Protein AF-A0A7V3JPU7-F1 (afdb_monomer)

Solvent-accessible surface area (backbone atoms only — not comparable to full-atom values): 6541 Å² total; per-residue (Å²): 132,86,76,76,67,75,75,83,74,53,54,60,69,57,28,50,54,51,32,53,51,38,51,49,56,59,71,68,64,81,60,54,72,70,56,44,50,53,40,49,55,50,35,52,53,29,52,52,51,39,50,55,50,50,54,53,51,48,54,52,47,26,68,74,70,40,27,43,98,90,67,48,73,64,79,73,85,78,77,66,82,83,53,51,73,66,55,57,49,49,56,55,48,55,68,72,68,65,83,82,86,77,81,91,84,132

Radius of gyration: 30.95 Å; 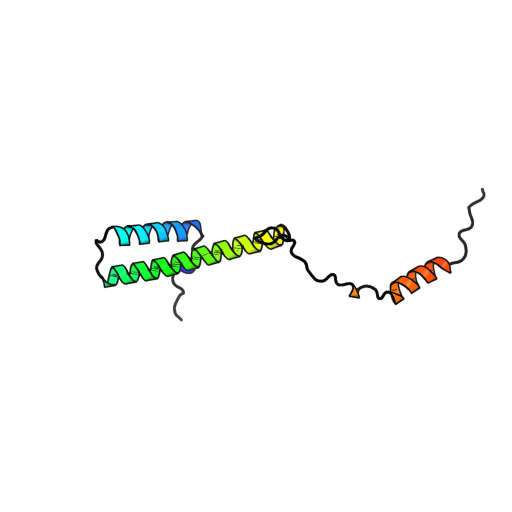Cα contacts (8 Å, |Δi|>4): 49; chains: 1; bounding box: 57×33×94 Å

Nearest PDB structures (foldseek):
  8vc9-assembly3_E  TM=8.795E-01  e=6.596E+00  Leptospira interrogans serovar Copenhageni
  8oir-assembly1_Aa  TM=4.685E-01  e=5.154E+00  Homo sapiens

Foldseek 3Di:
DDDDPPLLVDDLVRLVVLLVVLVVVLVVVPDDPVVNVVSVVSNVSSVVSNVVNVVVVQVVVCVVVCAHPVRHGNDDPDPPVPADPVRVVVVVVVVVPDDDDDDDDD

Sequence (106 aa):
MSEPPADLSLSFEQAAERLEQVVHELEEGSLGLDESLARFEEGIALLRRCHELLERAERRIEILTGVGAQGEPITAPLDDAALSLAEKAEHRSRRRSAPGATPPAG

Structure (mmCIF, N/CA/C/O backbone):
data_AF-A0A7V3JPU7-F1
#
_entry.id   AF-A0A7V3JPU7-F1
#
loop_
_atom_site.group_PDB
_atom_site.id
_atom_site.type_symbol
_atom_site.label_atom_id
_atom_site.label_alt_id
_atom_site.label_comp_id
_atom_site.label_asym_id
_atom_site.label_entity_id
_atom_site.label_seq_id
_atom_site.pdbx_PDB_ins_code
_atom_site.Cartn_x
_atom_site.Cartn_y
_atom_site.Cartn_z
_atom_site.occupancy
_atom_site.B_iso_or_equiv
_atom_site.auth_seq_id
_atom_site.auth_comp_id
_atom_site.auth_asym_id
_atom_site.auth_atom_id
_atom_site.pdbx_PDB_model_num
ATOM 1 N N . MET A 1 1 ? -9.718 -24.253 2.378 1.00 38.50 1 MET A N 1
ATOM 2 C CA . MET A 1 1 ? -8.794 -23.338 1.681 1.00 38.50 1 MET A CA 1
ATOM 3 C C . MET A 1 1 ? -9.282 -21.945 2.017 1.00 38.50 1 MET A C 1
ATOM 5 O O . MET A 1 1 ? -10.423 -21.667 1.683 1.00 38.50 1 MET A O 1
ATOM 9 N N . SER A 1 2 ? -8.530 -21.162 2.793 1.00 45.28 2 SER A N 1
ATOM 10 C CA . SER A 1 2 ? -8.945 -19.794 3.128 1.00 45.28 2 SER A CA 1
ATOM 11 C C . SER A 1 2 ? -8.855 -18.937 1.873 1.00 45.28 2 SER A C 1
ATOM 13 O O . SER A 1 2 ? -7.805 -18.909 1.232 1.00 45.28 2 SER A O 1
ATOM 15 N N . GLU A 1 3 ? -9.961 -18.294 1.508 1.00 37.03 3 GLU A N 1
ATOM 16 C CA . GLU A 1 3 ? -9.963 -17.229 0.509 1.00 37.03 3 GLU A CA 1
ATOM 17 C C . GLU A 1 3 ? -8.969 -16.138 0.933 1.00 37.03 3 GLU A C 1
ATOM 19 O O . GLU A 1 3 ? -8.898 -15.810 2.123 1.00 37.03 3 GLU A O 1
ATOM 24 N N . PRO A 1 4 ? -8.162 -15.604 0.001 1.00 49.09 4 PRO A N 1
ATOM 25 C CA . PRO A 1 4 ? -7.338 -14.448 0.308 1.00 49.09 4 PRO A CA 1
ATOM 26 C C . PRO A 1 4 ? -8.258 -13.274 0.685 1.00 49.09 4 PRO A C 1
ATOM 28 O O . PRO A 1 4 ? -9.337 -13.143 0.098 1.00 49.09 4 PRO A O 1
ATOM 31 N N . PRO A 1 5 ? -7.869 -12.427 1.654 1.00 54.62 5 PRO A N 1
ATOM 32 C CA . PRO A 1 5 ? -8.646 -11.240 1.987 1.00 54.62 5 PRO A CA 1
ATOM 33 C C . PRO A 1 5 ? -8.829 -10.380 0.729 1.00 54.62 5 PRO A C 1
ATOM 35 O O . PRO A 1 5 ? -7.916 -10.249 -0.091 1.00 54.62 5 PRO A O 1
ATOM 38 N N . ALA A 1 6 ? -10.027 -9.818 0.558 1.00 56.72 6 ALA A N 1
ATOM 39 C CA . ALA A 1 6 ? -10.410 -9.068 -0.640 1.00 56.72 6 ALA A CA 1
ATOM 40 C C . ALA A 1 6 ? -9.480 -7.866 -0.935 1.00 56.72 6 ALA A C 1
ATOM 42 O O . ALA A 1 6 ? -9.384 -7.439 -2.090 1.00 56.72 6 ALA A O 1
ATOM 43 N N . ASP A 1 7 ? -8.744 -7.372 0.070 1.00 56.94 7 ASP A N 1
ATOM 44 C CA . ASP A 1 7 ? -7.817 -6.236 -0.033 1.00 56.94 7 ASP A CA 1
ATOM 45 C C . ASP A 1 7 ? -6.628 -6.470 -0.989 1.00 56.94 7 ASP A C 1
ATOM 47 O O . ASP A 1 7 ? -6.148 -5.529 -1.626 1.00 56.94 7 ASP A O 1
ATOM 51 N N . LEU A 1 8 ? -6.207 -7.725 -1.201 1.00 60.12 8 LEU A N 1
ATOM 52 C CA . LEU A 1 8 ? -5.035 -8.043 -2.032 1.00 60.12 8 LEU A CA 1
ATOM 53 C C . LEU A 1 8 ? -5.315 -7.914 -3.538 1.00 60.12 8 LEU A C 1
ATOM 55 O O . LEU A 1 8 ? -4.397 -7.997 -4.363 1.00 60.12 8 LEU A O 1
ATOM 59 N N . SER A 1 9 ? -6.583 -7.719 -3.903 1.00 79.12 9 SER A N 1
ATOM 60 C CA . SER A 1 9 ? -7.043 -7.561 -5.284 1.00 79.12 9 SER A CA 1
ATOM 61 C C . SER A 1 9 ? -7.206 -6.102 -5.722 1.00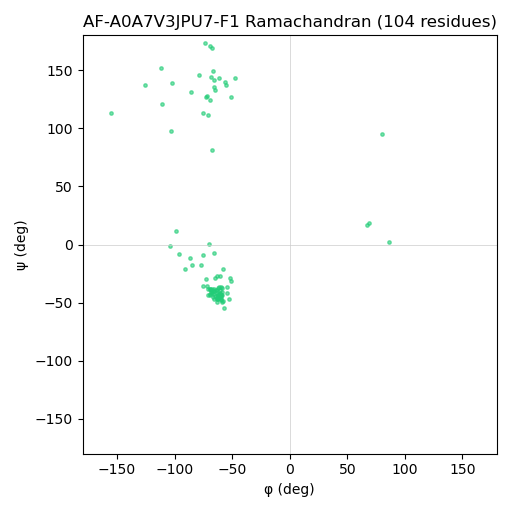 79.12 9 SER A C 1
ATOM 63 O O . SER A 1 9 ? -7.393 -5.847 -6.911 1.00 79.12 9 SER A O 1
ATOM 65 N N . LEU A 1 10 ? -7.089 -5.149 -4.792 1.00 90.56 10 LEU A N 1
ATOM 66 C CA . LEU A 1 10 ? -7.346 -3.733 -5.050 1.00 90.56 10 LEU A CA 1
ATOM 67 C C . LEU A 1 10 ? -6.318 -3.113 -6.010 1.00 90.56 10 LEU A C 1
ATOM 69 O O . LEU A 1 10 ? -5.144 -3.523 -6.043 1.00 90.56 10 LEU A O 1
ATOM 73 N N . SER A 1 11 ? -6.772 -2.113 -6.778 1.00 95.88 11 SER A N 1
ATOM 74 C CA . SER A 1 11 ? -5.893 -1.170 -7.484 1.00 95.88 11 SER A CA 1
ATOM 75 C C . SER A 1 11 ? -5.172 -0.251 -6.493 1.00 95.88 11 SER A C 1
ATOM 77 O O . SER A 1 11 ? -5.480 -0.248 -5.300 1.00 95.88 11 SER A O 1
ATOM 79 N N . PHE A 1 12 ? -4.207 0.535 -6.977 1.00 96.44 12 PHE A N 1
ATOM 80 C CA . PHE A 1 12 ? -3.466 1.463 -6.120 1.00 96.44 12 PHE A CA 1
ATOM 81 C C . PHE A 1 12 ? -4.400 2.523 -5.532 1.00 96.44 12 PHE A C 1
ATOM 83 O O . PHE A 1 12 ? -4.402 2.744 -4.328 1.00 96.44 12 PHE A O 1
ATOM 90 N N . GLU A 1 13 ? -5.240 3.116 -6.375 1.00 97.31 13 GLU A N 1
ATOM 91 C CA . GLU A 1 13 ? -6.196 4.161 -6.018 1.00 97.31 13 GLU A CA 1
ATOM 92 C C . GLU A 1 13 ? -7.208 3.648 -4.993 1.00 97.31 13 GLU A C 1
ATOM 94 O O . GLU A 1 13 ? -7.461 4.311 -3.996 1.00 97.31 13 GLU A O 1
ATOM 99 N N . GLN A 1 14 ? -7.725 2.432 -5.193 1.00 96.88 14 GLN A N 1
ATOM 100 C CA . GLN A 1 14 ? -8.672 1.813 -4.266 1.00 96.88 14 GLN A CA 1
ATOM 101 C C . GLN A 1 14 ? -8.026 1.469 -2.918 1.00 96.88 14 GLN A C 1
ATOM 103 O O . GLN A 1 14 ? -8.636 1.670 -1.869 1.00 96.88 14 GLN A O 1
ATOM 108 N N . ALA A 1 15 ? -6.799 0.937 -2.931 1.00 96.38 15 ALA A N 1
ATOM 109 C CA . ALA A 1 15 ? -6.072 0.620 -1.706 1.00 96.38 15 ALA A CA 1
ATOM 110 C C . ALA A 1 15 ? -5.704 1.892 -0.924 1.00 96.38 15 ALA A C 1
ATOM 112 O O . ALA A 1 15 ? -5.830 1.908 0.298 1.00 96.38 15 ALA A O 1
ATOM 113 N N . ALA A 1 16 ? -5.302 2.959 -1.622 1.00 97.56 16 ALA A N 1
ATOM 114 C CA . ALA A 1 16 ? -5.009 4.258 -1.025 1.00 97.56 16 ALA A CA 1
ATOM 115 C C . ALA A 1 16 ? -6.266 4.904 -0.424 1.00 97.56 16 ALA A C 1
ATOM 117 O O . ALA A 1 16 ? -6.240 5.305 0.735 1.00 97.56 16 ALA A O 1
ATOM 118 N N . GLU A 1 17 ? -7.382 4.920 -1.158 1.00 98.00 17 GLU A N 1
ATOM 119 C CA . GLU A 1 17 ? -8.657 5.455 -0.666 1.00 98.00 17 GLU A CA 1
ATOM 120 C C . GLU A 1 17 ? -9.145 4.695 0.576 1.00 98.00 17 GLU A C 1
ATOM 122 O O . GLU A 1 17 ? -9.551 5.302 1.569 1.00 98.00 17 GLU A O 1
ATOM 127 N N . ARG A 1 18 ? -9.058 3.358 0.571 1.00 97.38 18 ARG A N 1
ATOM 128 C CA . ARG A 1 18 ? -9.427 2.564 1.749 1.00 97.38 18 ARG A CA 1
ATOM 129 C C . ARG A 1 18 ? -8.485 2.823 2.926 1.00 97.38 18 ARG A C 1
ATOM 131 O O . ARG A 1 18 ? -8.951 2.880 4.061 1.00 97.38 18 ARG A O 1
ATOM 138 N N . LEU A 1 19 ? -7.187 2.993 2.676 1.00 97.62 19 LEU A N 1
ATOM 139 C CA . LEU A 1 19 ? -6.216 3.315 3.722 1.00 97.62 19 LEU A CA 1
ATOM 140 C C . LEU A 1 19 ? -6.527 4.669 4.370 1.00 97.62 19 LEU A C 1
ATOM 142 O O . LEU A 1 19 ? -6.504 4.764 5.593 1.00 97.62 19 LEU A O 1
ATOM 146 N N . GLU A 1 20 ? -6.865 5.687 3.576 1.00 98.06 20 GLU A N 1
ATOM 147 C CA . GLU A 1 20 ? -7.283 7.000 4.083 1.00 98.06 20 GLU A CA 1
ATOM 148 C C . GLU A 1 20 ? -8.523 6.894 4.979 1.00 98.06 20 GLU A C 1
ATOM 150 O O . GLU A 1 20 ? -8.548 7.475 6.063 1.00 98.06 20 GLU A O 1
ATOM 155 N N . GLN A 1 21 ? -9.520 6.097 4.580 1.00 97.50 21 GLN A N 1
ATOM 156 C CA . GLN A 1 21 ? -10.707 5.840 5.404 1.00 97.50 21 GLN A CA 1
ATOM 157 C C . GLN A 1 21 ? -10.347 5.155 6.726 1.00 97.50 21 GLN A C 1
ATOM 159 O O . GLN A 1 21 ? -10.796 5.588 7.782 1.00 97.50 21 GLN A O 1
ATOM 164 N N . VAL A 1 22 ? -9.505 4.119 6.688 1.00 97.06 22 VAL A N 1
ATOM 165 C CA . VAL A 1 22 ? -9.053 3.408 7.893 1.00 97.06 22 VAL A CA 1
ATOM 166 C C . VAL A 1 22 ? -8.310 4.347 8.847 1.00 97.06 22 VAL A C 1
ATOM 168 O O . VAL A 1 22 ? -8.543 4.303 10.053 1.00 97.06 22 VAL A O 1
ATOM 171 N N . VAL A 1 23 ? -7.433 5.209 8.323 1.00 97.38 23 VAL A N 1
ATOM 172 C CA . VAL A 1 23 ? -6.732 6.221 9.128 1.00 97.38 23 VAL A CA 1
ATOM 173 C C . VAL A 1 23 ? -7.731 7.189 9.751 1.00 97.38 23 VAL A C 1
ATOM 175 O O . VAL A 1 23 ? -7.651 7.442 10.949 1.00 97.38 23 VAL A O 1
ATOM 178 N N . HIS A 1 24 ? -8.706 7.665 8.979 1.00 97.25 24 HIS A N 1
ATOM 179 C CA . HIS A 1 24 ? -9.740 8.561 9.483 1.00 97.25 24 HIS A CA 1
ATOM 180 C C . HIS A 1 24 ? -10.549 7.930 10.628 1.00 97.25 24 HIS A C 1
ATOM 182 O O . HIS A 1 24 ? -10.689 8.540 11.685 1.00 97.25 24 HIS A O 1
ATOM 188 N N . GLU A 1 25 ? -11.004 6.684 10.462 1.00 95.56 25 GLU A N 1
ATOM 189 C CA . GLU A 1 25 ? -11.736 5.933 11.493 1.00 95.56 25 GLU A CA 1
ATOM 190 C C . GLU A 1 25 ? -10.908 5.765 12.787 1.00 95.56 25 GLU A C 1
ATOM 192 O O . GLU A 1 25 ? -11.445 5.843 13.894 1.00 95.56 25 GLU A O 1
ATOM 197 N N . LEU A 1 26 ? -9.590 5.562 12.668 1.00 96.38 26 LEU A N 1
ATOM 198 C CA . LEU A 1 26 ? -8.677 5.478 13.814 1.00 96.38 26 LEU A CA 1
ATOM 199 C C . LEU A 1 26 ? -8.475 6.836 14.507 1.00 96.38 26 LEU A C 1
ATOM 201 O O . LEU A 1 26 ? -8.386 6.889 15.735 1.00 96.38 26 LEU A O 1
ATOM 205 N N . GLU A 1 27 ? -8.402 7.926 13.743 1.00 96.38 27 GLU A N 1
ATOM 206 C CA . GLU A 1 27 ? -8.210 9.288 14.258 1.00 96.38 27 GLU A CA 1
ATOM 207 C C . GLU A 1 27 ? -9.458 9.855 14.944 1.00 96.38 27 GLU A C 1
ATOM 209 O O . GLU A 1 27 ? -9.333 10.637 15.889 1.00 96.38 27 GLU A O 1
ATOM 214 N N . GLU A 1 28 ? -10.658 9.445 14.520 1.00 95.19 28 GLU A N 1
ATOM 215 C CA . GLU A 1 28 ? -11.917 9.824 15.175 1.00 95.19 28 GLU A CA 1
ATOM 216 C C . GLU A 1 28 ? -11.990 9.351 16.637 1.00 95.19 28 GLU A C 1
ATOM 218 O O . GLU A 1 28 ? -12.682 9.963 17.454 1.00 95.19 28 GLU A O 1
ATOM 223 N N . GLY A 1 29 ? -11.283 8.267 16.982 1.00 89.56 29 GLY A N 1
ATOM 224 C CA . GLY A 1 29 ? -11.169 7.770 18.357 1.00 89.56 29 GLY A CA 1
ATOM 225 C C . GLY A 1 29 ? -12.475 7.231 18.954 1.00 89.56 29 GLY A C 1
ATOM 226 O O . GLY A 1 29 ? -12.587 7.101 20.173 1.00 89.56 29 GLY A O 1
ATOM 227 N N . SER A 1 30 ? -13.470 6.933 18.115 1.00 92.69 30 SER A N 1
ATOM 228 C CA . SER A 1 30 ? -14.781 6.401 18.510 1.00 92.69 30 SER A CA 1
ATOM 229 C C . SER A 1 30 ? -14.807 4.869 18.636 1.00 92.69 30 SER A C 1
ATOM 231 O O . SER A 1 30 ? -15.757 4.315 19.191 1.00 92.69 30 SER A O 1
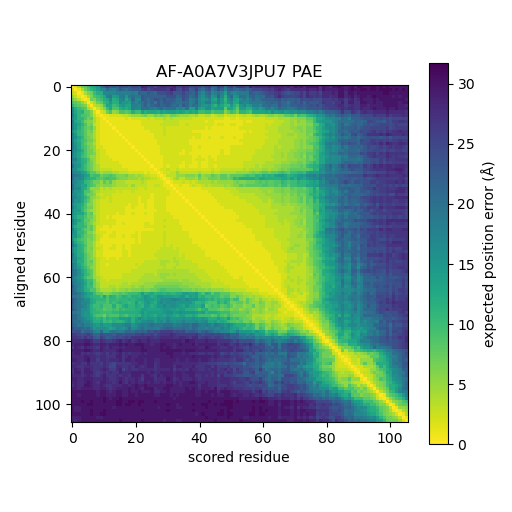ATOM 233 N N . LEU A 1 31 ? -13.760 4.193 18.151 1.00 93.88 31 LEU A N 1
ATOM 234 C CA . LEU A 1 31 ? -13.636 2.736 18.104 1.00 93.88 31 LEU A CA 1
ATOM 235 C C . LEU A 1 31 ? -13.240 2.131 19.458 1.00 93.88 31 LEU A C 1
ATOM 237 O O . LEU A 1 31 ? -12.439 2.686 20.213 1.00 93.88 31 LEU A O 1
ATOM 241 N N . GLY A 1 32 ? -13.746 0.927 19.738 1.00 96.50 32 GLY A N 1
ATOM 242 C CA . GLY A 1 32 ? -13.238 0.103 20.837 1.00 96.50 32 GLY A CA 1
ATOM 243 C C . GLY A 1 32 ? -11.809 -0.400 20.580 1.00 96.50 32 GLY A C 1
ATOM 244 O O . GLY A 1 32 ? -11.297 -0.313 19.465 1.00 96.50 32 GLY A O 1
ATOM 245 N N . LEU A 1 33 ? -11.157 -0.977 21.599 1.00 96.00 33 LEU A N 1
ATOM 246 C CA . LEU A 1 33 ? -9.783 -1.498 21.482 1.00 96.00 33 LEU A CA 1
ATOM 247 C C . LEU A 1 33 ? -9.655 -2.574 20.392 1.00 96.00 33 LEU A C 1
ATOM 249 O O . LEU A 1 33 ? -8.772 -2.479 19.544 1.00 96.00 33 LEU A O 1
ATOM 253 N N . ASP A 1 34 ? -10.541 -3.572 20.400 1.00 96.50 34 ASP A N 1
ATOM 254 C CA . ASP A 1 34 ? -10.500 -4.667 19.422 1.00 96.50 34 ASP A CA 1
ATOM 255 C C . ASP A 1 34 ? -10.756 -4.164 17.993 1.00 96.50 34 ASP A C 1
ATOM 257 O O . ASP A 1 34 ? -10.088 -4.585 17.050 1.00 96.50 34 ASP A O 1
ATOM 261 N N . GLU A 1 35 ? -11.677 -3.213 17.824 1.00 95.81 35 GLU A N 1
ATOM 262 C CA . GLU A 1 35 ? -11.958 -2.598 16.522 1.00 95.81 35 GLU A CA 1
ATOM 263 C C . GLU A 1 35 ? -10.788 -1.743 16.034 1.00 95.81 35 GLU A C 1
ATOM 265 O O . GLU A 1 35 ? -10.424 -1.814 14.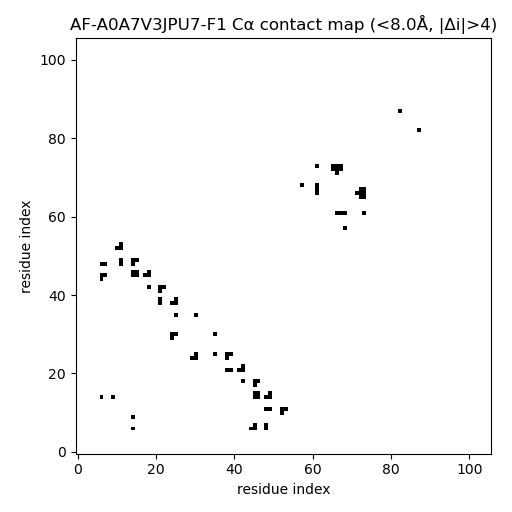862 1.00 95.81 35 GLU A O 1
ATOM 270 N N . SER A 1 36 ? -10.161 -0.986 16.936 1.00 96.50 36 SER A N 1
ATOM 271 C CA . SER A 1 36 ? -8.962 -0.197 16.646 1.00 96.50 36 SER A CA 1
ATOM 272 C C . SER A 1 36 ? -7.808 -1.086 16.185 1.00 96.50 36 SER A C 1
ATOM 274 O O . SER A 1 36 ? -7.120 -0.760 15.220 1.00 96.50 36 SER A O 1
ATOM 276 N N . LEU A 1 37 ? -7.613 -2.241 16.829 1.00 97.31 37 LEU A N 1
ATOM 277 C CA . LEU A 1 37 ? -6.605 -3.216 16.412 1.00 97.31 37 LEU A CA 1
ATOM 278 C C . LEU A 1 37 ? -6.924 -3.803 15.033 1.00 97.31 37 LEU A C 1
ATOM 280 O O . LEU A 1 37 ? -6.039 -3.853 14.181 1.00 97.31 37 LEU A O 1
ATOM 284 N N . ALA A 1 38 ? -8.183 -4.165 14.778 1.00 96.56 38 ALA A N 1
ATOM 285 C CA . ALA A 1 38 ? -8.600 -4.678 13.474 1.00 96.56 38 ALA A CA 1
ATOM 286 C C . ALA A 1 38 ? -8.394 -3.646 12.349 1.00 96.56 38 ALA A C 1
ATOM 288 O O . ALA A 1 38 ? -7.886 -3.990 11.282 1.00 96.56 38 ALA A O 1
ATOM 289 N N . ARG A 1 39 ? -8.738 -2.372 12.588 1.00 97.12 39 ARG A N 1
ATOM 290 C CA . ARG A 1 39 ? -8.474 -1.279 11.639 1.00 97.12 39 ARG A CA 1
ATOM 291 C C . ARG A 1 39 ? -6.984 -1.070 11.410 1.00 97.12 39 ARG A C 1
ATOM 293 O O . ARG A 1 39 ? -6.560 -0.888 10.275 1.00 97.12 39 ARG A O 1
ATOM 300 N N . PHE A 1 40 ? -6.173 -1.133 12.460 1.00 96.44 40 PHE A N 1
ATOM 301 C CA . PHE A 1 40 ? -4.727 -1.003 12.326 1.00 96.44 40 PHE A CA 1
ATOM 302 C C . PHE A 1 40 ? -4.124 -2.123 11.466 1.00 96.44 40 PHE A C 1
ATOM 304 O O . PHE A 1 40 ? -3.330 -1.850 10.564 1.00 96.44 40 PHE A O 1
ATOM 311 N N . GLU A 1 41 ? -4.519 -3.377 11.700 1.00 97.25 41 GLU A N 1
ATOM 312 C CA . GLU A 1 41 ? -4.076 -4.520 10.892 1.00 97.25 41 GLU A CA 1
ATOM 313 C C . GLU A 1 41 ? -4.472 -4.369 9.418 1.00 97.25 41 GLU A C 1
ATOM 315 O O . GLU A 1 41 ? -3.638 -4.581 8.531 1.00 97.25 41 GLU A O 1
ATOM 320 N N . GLU A 1 42 ? -5.707 -3.933 9.158 1.00 96.62 42 GLU A N 1
ATOM 321 C CA . GLU A 1 42 ? -6.194 -3.613 7.814 1.00 96.62 42 GLU A CA 1
ATOM 322 C C . GLU A 1 42 ? -5.349 -2.508 7.158 1.00 96.62 42 GLU A C 1
ATOM 324 O O . GLU A 1 42 ? -4.880 -2.665 6.030 1.00 96.62 42 GLU A O 1
ATOM 329 N N . GLY A 1 43 ? -5.066 -1.422 7.882 1.00 96.69 43 GLY A N 1
ATOM 330 C CA . GLY A 1 43 ? -4.219 -0.330 7.402 1.00 96.69 43 GLY A CA 1
ATOM 331 C C . GLY A 1 43 ? -2.810 -0.795 7.019 1.00 96.69 43 GLY A C 1
ATOM 332 O O . GLY A 1 43 ? -2.279 -0.402 5.979 1.00 96.69 43 GLY A O 1
ATOM 333 N N . ILE A 1 44 ? -2.210 -1.696 7.803 1.00 97.38 44 ILE A N 1
ATOM 334 C CA . ILE A 1 44 ? -0.903 -2.287 7.480 1.00 97.38 44 ILE A CA 1
ATOM 335 C C . ILE A 1 44 ? -0.970 -3.149 6.212 1.00 97.38 44 ILE A C 1
ATOM 337 O O . ILE A 1 44 ? -0.040 -3.106 5.399 1.00 97.38 44 ILE A O 1
ATOM 341 N N . ALA A 1 45 ? -2.039 -3.927 6.024 1.00 96.44 45 ALA A N 1
ATOM 342 C CA . ALA A 1 45 ? -2.230 -4.727 4.815 1.00 96.44 45 ALA A CA 1
ATOM 343 C C . ALA A 1 45 ? -2.355 -3.837 3.565 1.00 96.44 45 ALA A C 1
ATOM 345 O O . ALA A 1 45 ? -1.646 -4.052 2.578 1.00 96.44 45 ALA A O 1
ATOM 346 N N . LEU A 1 46 ? -3.163 -2.776 3.644 1.00 97.38 46 LEU A N 1
ATOM 347 C CA . LEU A 1 46 ? -3.344 -1.800 2.566 1.00 97.38 46 LEU A CA 1
ATOM 348 C C . LEU A 1 46 ? -2.042 -1.063 2.232 1.00 97.38 46 LEU A C 1
ATOM 350 O O . LEU A 1 46 ? -1.683 -0.946 1.061 1.00 97.38 46 LEU A O 1
ATOM 354 N N . LEU A 1 47 ? -1.276 -0.640 3.242 1.00 96.75 47 LEU A N 1
ATOM 355 C CA . LEU A 1 47 ? 0.018 0.014 3.033 1.00 96.75 47 LEU A CA 1
ATOM 356 C C . LEU A 1 47 ? 1.008 -0.902 2.297 1.00 96.75 47 LEU A C 1
ATOM 358 O O . LEU A 1 47 ? 1.673 -0.475 1.350 1.00 96.75 47 LEU A O 1
ATOM 362 N N . ARG A 1 48 ? 1.086 -2.179 2.695 1.00 96.56 48 ARG A N 1
ATOM 363 C CA . ARG A 1 48 ? 1.913 -3.180 1.999 1.00 96.56 48 ARG A CA 1
ATOM 364 C C . ARG A 1 48 ? 1.474 -3.341 0.550 1.00 96.56 48 ARG A C 1
ATOM 366 O O . ARG A 1 48 ? 2.321 -3.355 -0.342 1.00 96.56 48 ARG A O 1
ATOM 373 N N . ARG A 1 49 ? 0.164 -3.402 0.308 1.00 95.19 49 ARG A N 1
ATOM 374 C CA . ARG A 1 49 ? -0.397 -3.504 -1.038 1.00 95.19 49 ARG A CA 1
ATOM 375 C C . ARG A 1 49 ? -0.021 -2.303 -1.910 1.00 95.19 49 ARG A C 1
ATOM 377 O O . ARG A 1 49 ? 0.404 -2.500 -3.048 1.00 95.19 49 ARG A O 1
ATOM 384 N N . CYS A 1 50 ? -0.127 -1.085 -1.383 1.00 96.62 50 CYS A N 1
ATOM 385 C CA . CYS A 1 50 ? 0.285 0.128 -2.087 1.00 96.62 50 CYS A CA 1
ATOM 386 C C . CYS A 1 50 ? 1.766 0.071 -2.485 1.00 96.62 50 CYS A C 1
ATOM 388 O O . CYS A 1 50 ? 2.089 0.286 -3.653 1.00 96.62 50 CYS A O 1
ATOM 39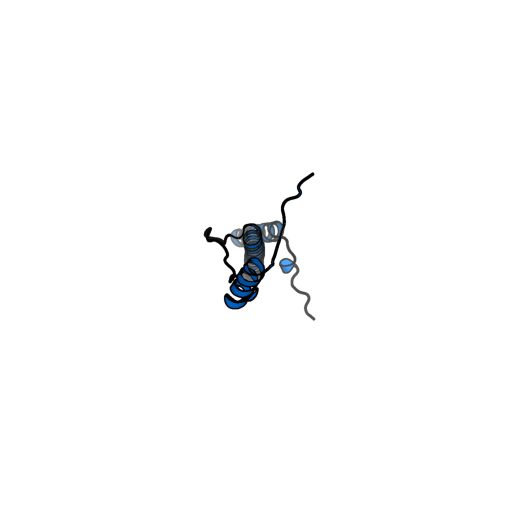0 N N . HIS A 1 51 ? 2.655 -0.293 -1.556 1.00 97.06 51 HIS A N 1
ATOM 391 C CA . HIS A 1 51 ? 4.080 -0.451 -1.858 1.00 97.06 51 HIS A CA 1
ATOM 392 C C . HIS A 1 51 ? 4.339 -1.505 -2.937 1.00 97.06 51 HIS A C 1
ATOM 394 O O . HIS A 1 51 ? 5.083 -1.237 -3.874 1.00 97.06 51 HIS A O 1
ATOM 400 N N . GLU A 1 52 ? 3.696 -2.674 -2.867 1.00 96.44 52 GLU A N 1
ATOM 401 C CA . GLU A 1 52 ? 3.856 -3.712 -3.892 1.00 96.44 52 GLU A CA 1
ATOM 402 C C . GLU A 1 52 ? 3.438 -3.247 -5.291 1.00 96.44 52 GLU A C 1
ATOM 404 O O . GLU A 1 52 ? 4.037 -3.657 -6.287 1.00 96.44 52 GLU A O 1
ATOM 409 N N . LEU A 1 53 ? 2.386 -2.434 -5.387 1.00 95.81 53 LEU A N 1
ATOM 410 C CA . LEU A 1 53 ? 1.913 -1.899 -6.660 1.00 95.81 53 LEU A CA 1
ATOM 411 C C . LEU A 1 53 ? 2.882 -0.858 -7.227 1.00 95.81 53 LEU A C 1
ATOM 413 O O . LEU A 1 53 ? 3.195 -0.923 -8.418 1.00 95.81 53 LEU A O 1
ATOM 417 N N . LEU A 1 54 ? 3.390 0.043 -6.382 1.00 97.31 54 LEU A N 1
ATOM 418 C CA . LEU A 1 54 ? 4.391 1.041 -6.769 1.00 97.31 54 LEU A CA 1
ATOM 419 C C . LEU A 1 54 ? 5.689 0.377 -7.238 1.00 97.31 54 LEU A C 1
ATOM 421 O O . LEU A 1 54 ? 6.159 0.666 -8.331 1.00 97.31 54 LEU A O 1
ATOM 425 N N . GLU A 1 55 ? 6.181 -0.604 -6.489 1.00 95.88 55 GLU A N 1
ATOM 426 C CA . GLU A 1 55 ? 7.348 -1.425 -6.831 1.00 95.88 55 GLU A CA 1
ATOM 427 C C . GLU A 1 55 ? 7.236 -2.100 -8.206 1.00 95.88 55 GLU A C 1
ATOM 429 O O . GLU A 1 55 ? 8.193 -2.178 -8.979 1.00 95.88 55 GLU A O 1
ATOM 434 N N . ARG A 1 56 ? 6.049 -2.624 -8.534 1.00 94.50 56 ARG A N 1
ATOM 435 C CA . ARG A 1 56 ? 5.792 -3.233 -9.848 1.00 94.50 56 ARG A CA 1
ATOM 436 C C . ARG A 1 56 ? 5.769 -2.185 -10.956 1.00 94.50 56 ARG A C 1
ATOM 438 O O . ARG A 1 56 ? 6.229 -2.472 -12.062 1.00 94.50 56 ARG A O 1
ATOM 445 N N . ALA A 1 57 ? 5.204 -1.010 -10.685 1.00 94.12 57 ALA A N 1
ATOM 446 C CA . ALA A 1 57 ? 5.162 0.090 -11.640 1.00 94.12 57 ALA A CA 1
ATOM 447 C C . ALA A 1 57 ? 6.572 0.629 -11.922 1.00 94.12 57 ALA A C 1
ATOM 449 O O . ALA A 1 57 ? 6.938 0.770 -13.087 1.00 94.12 57 ALA A O 1
ATOM 450 N N . GLU A 1 58 ? 7.374 0.833 -10.878 1.00 92.81 58 GLU A N 1
ATOM 451 C CA . GLU A 1 58 ? 8.772 1.258 -10.956 1.00 92.81 58 GLU A CA 1
ATOM 452 C C . GLU A 1 58 ? 9.601 0.286 -11.795 1.00 92.81 58 GLU A C 1
ATOM 454 O O . GLU A 1 58 ? 10.121 0.675 -12.838 1.00 92.81 58 GLU A O 1
ATOM 459 N N . ARG A 1 59 ? 9.595 -1.010 -11.457 1.00 92.38 59 ARG A N 1
ATOM 460 C CA . ARG A 1 59 ? 10.289 -2.041 -12.251 1.00 92.38 59 ARG A CA 1
ATOM 461 C C . ARG A 1 59 ? 9.869 -2.055 -13.716 1.00 92.38 59 ARG A C 1
ATOM 463 O O . ARG A 1 59 ? 10.675 -2.313 -14.608 1.00 92.38 59 ARG A O 1
ATOM 470 N N . ARG A 1 60 ? 8.588 -1.810 -13.994 1.00 92.19 60 ARG A N 1
ATOM 471 C CA . ARG A 1 60 ? 8.101 -1.743 -15.373 1.00 92.19 60 ARG A CA 1
ATOM 472 C C . ARG A 1 60 ? 8.658 -0.525 -16.106 1.00 92.19 60 ARG A C 1
ATOM 474 O O . ARG A 1 60 ? 8.981 -0.652 -17.283 1.00 92.19 60 ARG A O 1
ATOM 481 N N . ILE A 1 61 ? 8.764 0.623 -15.440 1.00 91.56 61 ILE A N 1
ATOM 482 C CA . ILE A 1 61 ? 9.391 1.826 -15.998 1.00 91.56 61 ILE A CA 1
ATOM 483 C C . ILE A 1 61 ? 10.864 1.549 -16.285 1.00 91.56 61 ILE A C 1
ATOM 485 O O . ILE A 1 61 ? 11.288 1.759 -17.416 1.00 91.56 61 ILE A O 1
ATOM 489 N N . GLU A 1 62 ? 11.595 0.999 -15.319 1.00 92.12 62 GLU A N 1
ATOM 490 C CA . GLU A 1 62 ? 13.017 0.666 -15.446 1.00 92.12 62 GLU A CA 1
ATOM 491 C C . GLU A 1 62 ? 13.315 -0.207 -16.673 1.00 92.12 62 GLU A C 1
ATOM 493 O O . GLU A 1 62 ? 14.197 0.096 -17.478 1.00 92.12 62 GLU A O 1
ATOM 498 N N . ILE A 1 63 ? 12.522 -1.263 -16.878 1.00 90.56 63 ILE A N 1
ATOM 499 C CA . ILE A 1 63 ? 12.654 -2.151 -18.043 1.00 90.56 63 ILE A CA 1
ATOM 500 C C . ILE A 1 63 ? 12.382 -1.404 -19.358 1.00 90.56 63 ILE A C 1
ATOM 502 O O . ILE A 1 63 ? 13.043 -1.664 -20.362 1.00 90.56 63 ILE A O 1
ATOM 506 N N . LEU A 1 64 ? 11.395 -0.504 -19.379 1.00 90.00 64 LEU A N 1
ATOM 507 C CA . LEU A 1 64 ? 10.996 0.217 -20.591 1.00 90.00 64 LEU A CA 1
ATOM 508 C C . LEU A 1 64 ? 11.985 1.320 -20.976 1.00 90.00 64 LEU A C 1
ATOM 510 O O . LEU A 1 64 ? 12.179 1.574 -22.164 1.00 90.00 64 LEU A O 1
ATOM 514 N N . THR A 1 65 ? 12.580 1.990 -19.994 1.00 91.44 65 THR A N 1
ATOM 515 C CA . THR A 1 65 ? 13.509 3.103 -20.213 1.00 91.44 65 THR A CA 1
ATOM 516 C C . THR A 1 65 ? 14.961 2.639 -20.314 1.00 91.44 65 THR A C 1
ATOM 518 O O . THR A 1 65 ? 15.788 3.359 -20.873 1.00 91.44 65 THR A O 1
ATOM 521 N N . GLY A 1 66 ? 15.280 1.449 -19.793 1.00 90.44 66 GLY A N 1
ATOM 522 C CA . GLY A 1 66 ? 16.651 0.957 -19.681 1.00 90.44 66 GLY A CA 1
ATOM 523 C C . GLY A 1 66 ? 17.484 1.738 -18.663 1.00 90.44 66 GLY A C 1
ATOM 524 O O . GLY A 1 66 ? 18.713 1.683 -18.723 1.00 90.44 66 GLY A O 1
ATOM 525 N N . VAL A 1 67 ? 16.837 2.475 -17.755 1.00 89.25 67 VAL A N 1
ATOM 526 C CA . VAL A 1 67 ? 17.484 3.202 -16.656 1.00 89.25 67 VAL A CA 1
ATOM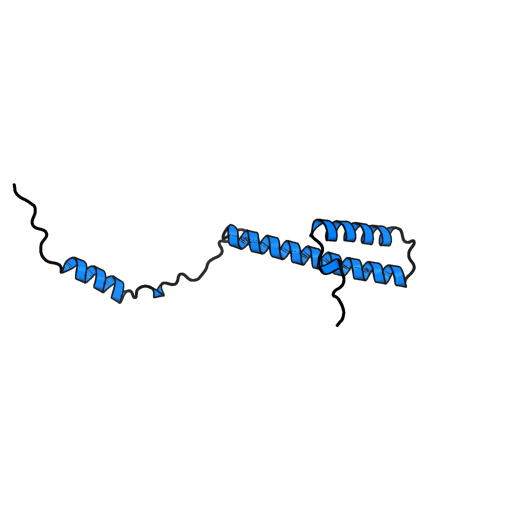 527 C C . VAL A 1 67 ? 16.858 2.812 -15.321 1.00 89.25 67 VAL A C 1
ATOM 529 O O . VAL A 1 67 ? 15.640 2.682 -15.235 1.00 89.25 67 VAL A O 1
ATOM 532 N N . GLY A 1 68 ? 17.690 2.603 -14.304 1.00 86.31 68 GLY A N 1
ATOM 533 C CA . GLY A 1 68 ? 17.268 2.296 -12.941 1.00 86.31 68 GLY A CA 1
ATOM 534 C C . GLY A 1 68 ? 16.703 3.515 -12.213 1.00 86.31 68 GLY A C 1
ATOM 535 O O . GLY A 1 68 ? 16.762 4.644 -12.714 1.00 86.31 68 GLY A O 1
ATOM 536 N N . ALA A 1 69 ? 16.171 3.284 -11.015 1.00 79.06 69 ALA A N 1
ATOM 537 C CA . ALA A 1 69 ? 15.558 4.299 -10.163 1.00 79.06 69 ALA A CA 1
ATOM 538 C C . ALA A 1 69 ? 16.419 5.558 -9.926 1.00 79.06 69 ALA A C 1
ATOM 540 O O . ALA A 1 69 ? 15.861 6.648 -9.788 1.00 79.06 69 ALA A O 1
ATOM 541 N N . GLN A 1 70 ? 17.758 5.448 -9.899 1.00 85.06 70 GLN A N 1
ATOM 542 C CA . GLN A 1 70 ? 18.654 6.603 -9.697 1.00 85.06 70 GLN A CA 1
ATOM 543 C C . GLN A 1 70 ? 19.238 7.160 -11.012 1.00 85.06 70 GLN A C 1
ATOM 545 O O . GLN A 1 70 ? 20.113 8.029 -11.000 1.00 85.06 70 GLN A O 1
ATOM 550 N N . GLY A 1 71 ? 18.703 6.728 -12.161 1.00 84.06 71 GLY A N 1
ATOM 551 C CA . GLY A 1 71 ? 19.068 7.216 -13.495 1.00 84.06 71 GLY A CA 1
ATOM 552 C C . GLY A 1 71 ? 20.273 6.515 -14.130 1.00 84.06 71 GLY A C 1
ATOM 553 O O . GLY A 1 71 ? 20.687 6.877 -15.233 1.00 84.06 71 GLY A O 1
ATOM 554 N N . GLU A 1 72 ? 20.845 5.514 -13.469 1.00 89.00 72 GLU A N 1
ATOM 555 C CA . GLU A 1 72 ? 21.889 4.650 -14.014 1.00 89.00 72 GLU A CA 1
ATOM 556 C C . GLU A 1 72 ? 21.374 3.794 -15.173 1.00 89.00 72 GLU A C 1
ATOM 558 O O . GLU A 1 72 ? 20.265 3.269 -15.113 1.00 89.00 72 GLU A O 1
ATOM 563 N N . PRO A 1 73 ? 22.178 3.578 -16.224 1.00 88.06 73 PRO A N 1
ATOM 564 C CA . PRO A 1 73 ? 21.820 2.631 -17.265 1.00 88.06 73 PRO A CA 1
ATOM 565 C C . PRO A 1 73 ? 21.762 1.208 -16.702 1.00 88.06 73 PRO A C 1
ATOM 567 O O . PRO A 1 73 ? 22.699 0.740 -16.047 1.00 88.06 73 PRO A O 1
ATOM 570 N N . ILE A 1 74 ? 20.692 0.487 -17.02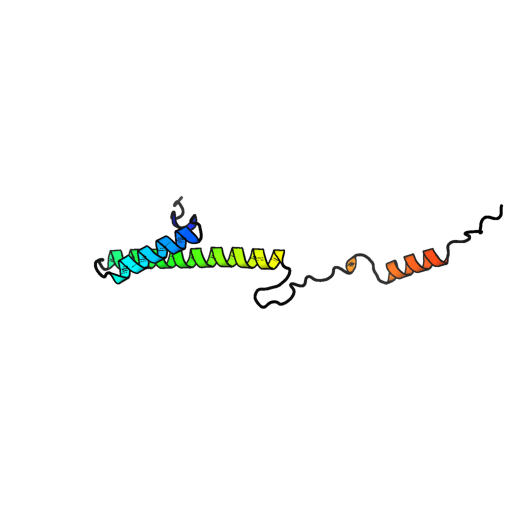8 1.00 85.62 74 ILE A N 1
ATOM 571 C CA . ILE A 1 74 ? 20.596 -0.946 -16.761 1.00 85.62 74 ILE A CA 1
ATOM 572 C C . ILE A 1 74 ? 21.471 -1.650 -17.790 1.00 85.62 74 ILE A C 1
ATOM 574 O O . ILE A 1 74 ? 21.202 -1.631 -18.991 1.00 85.62 74 ILE A O 1
ATOM 578 N N . THR A 1 75 ? 22.553 -2.258 -17.312 1.00 85.19 75 THR A N 1
ATOM 579 C CA . THR A 1 75 ? 23.489 -2.990 -18.164 1.00 85.19 75 THR A CA 1
ATOM 580 C C . THR A 1 75 ? 23.246 -4.487 -18.042 1.00 85.19 75 THR A C 1
ATOM 582 O O . THR A 1 75 ? 23.007 -5.014 -16.957 1.00 85.19 75 THR A O 1
ATOM 585 N N . ALA A 1 76 ? 23.316 -5.179 -19.173 1.00 78.38 76 ALA A N 1
ATOM 586 C CA . ALA A 1 76 ? 23.436 -6.627 -19.224 1.00 78.38 76 ALA A CA 1
ATOM 587 C C . ALA A 1 76 ? 24.828 -6.974 -19.772 1.00 78.38 76 ALA A C 1
ATOM 589 O O . ALA A 1 76 ? 25.382 -6.178 -20.543 1.00 78.38 76 ALA A O 1
ATOM 590 N N . PRO A 1 77 ? 25.409 -8.131 -19.401 1.00 80.75 77 PRO A N 1
ATOM 591 C CA . PRO A 1 77 ? 26.611 -8.630 -20.048 1.00 80.75 77 PRO A CA 1
ATOM 592 C C . PRO A 1 77 ? 26.409 -8.629 -21.561 1.00 80.75 77 PRO A C 1
ATOM 594 O O . PRO A 1 77 ? 25.418 -9.155 -22.067 1.00 80.75 77 PRO A O 1
ATOM 597 N N . LEU A 1 78 ? 27.336 -8.004 -22.280 1.00 74.38 78 LEU A N 1
ATOM 598 C CA . LEU A 1 78 ? 27.359 -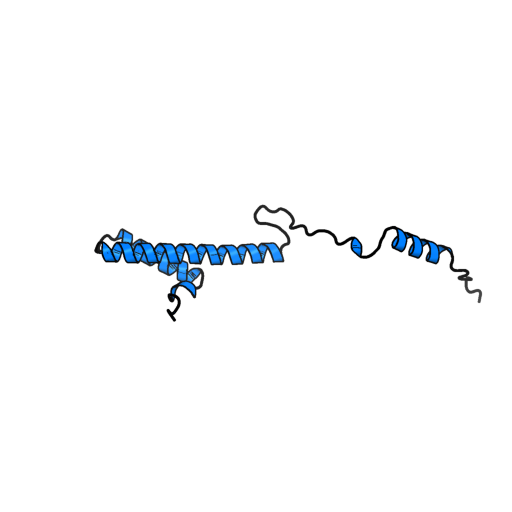8.127 -23.724 1.00 74.38 78 LEU A CA 1
ATOM 599 C C . LEU A 1 78 ? 27.804 -9.563 -24.018 1.00 74.38 78 LEU A C 1
ATOM 601 O O . LEU A 1 78 ? 28.941 -9.926 -23.713 1.00 74.38 78 LEU A O 1
ATOM 605 N N . ASP A 1 79 ? 26.909 -10.392 -24.555 1.00 72.25 79 ASP A N 1
ATOM 606 C CA . ASP A 1 79 ? 27.256 -11.741 -25.004 1.00 72.25 79 ASP A CA 1
ATOM 607 C C . ASP A 1 79 ? 28.188 -11.645 -26.226 1.00 72.25 79 ASP A C 1
ATOM 609 O O . ASP A 1 79 ? 27.789 -11.787 -27.382 1.00 72.25 79 ASP A O 1
ATOM 613 N N . ASP A 1 80 ? 29.479 -11.426 -25.972 1.00 60.22 80 ASP A N 1
ATOM 614 C CA . ASP A 1 80 ? 30.548 -11.460 -26.977 1.00 60.22 80 ASP A CA 1
ATOM 615 C C . ASP A 1 80 ? 30.829 -12.887 -27.492 1.00 60.22 80 ASP A C 1
ATOM 617 O O . ASP A 1 80 ? 31.673 -13.092 -28.370 1.00 60.22 80 ASP A O 1
ATOM 621 N N . ALA A 1 81 ? 30.094 -13.886 -26.992 1.00 61.50 81 ALA A N 1
ATOM 622 C CA . ALA A 1 81 ? 30.217 -15.294 -27.358 1.00 61.50 81 ALA A CA 1
ATOM 623 C C . ALA A 1 81 ? 29.824 -15.606 -28.816 1.00 61.50 81 ALA A C 1
ATOM 625 O O . ALA A 1 81 ? 30.036 -16.726 -29.272 1.00 61.50 81 ALA A O 1
ATOM 626 N N . ALA A 1 82 ? 29.275 -14.646 -29.567 1.00 59.00 82 ALA A N 1
ATOM 627 C CA . ALA A 1 82 ? 28.801 -14.906 -30.924 1.00 59.00 82 ALA A CA 1
ATOM 628 C C . ALA A 1 82 ? 29.911 -15.003 -31.985 1.00 59.00 82 ALA A C 1
ATOM 630 O O . ALA A 1 82 ? 29.647 -15.546 -33.051 1.00 59.00 82 ALA A O 1
ATOM 631 N N . LEU A 1 83 ? 31.131 -14.510 -31.732 1.00 54.88 83 LEU A N 1
ATOM 632 C CA . LEU A 1 83 ? 32.293 -14.796 -32.583 1.00 54.88 83 LEU A CA 1
ATOM 633 C C . LEU A 1 83 ? 33.582 -14.655 -31.765 1.00 54.88 83 LEU A C 1
ATOM 635 O O . LEU A 1 83 ? 33.982 -13.536 -31.418 1.00 54.88 83 LEU A O 1
ATOM 639 N N . SER A 1 84 ? 34.282 -15.766 -31.544 1.00 68.38 84 SER A N 1
ATOM 640 C CA . SER A 1 84 ? 35.674 -15.766 -31.103 1.00 68.38 84 SER A CA 1
ATOM 641 C C . SER A 1 84 ? 36.491 -14.800 -31.966 1.00 68.38 84 SER A C 1
ATOM 643 O O . SER A 1 84 ? 36.294 -14.687 -33.181 1.00 68.38 84 SER A O 1
ATOM 645 N N . LEU A 1 85 ? 37.457 -14.103 -31.361 1.00 64.56 85 LEU A N 1
ATOM 646 C CA . LEU A 1 85 ? 38.420 -13.275 -32.100 1.00 64.56 85 LEU A CA 1
ATOM 647 C C . LEU A 1 85 ? 39.089 -14.069 -33.241 1.00 64.56 85 LEU A C 1
ATOM 649 O O . LEU A 1 85 ? 39.418 -13.487 -34.277 1.00 64.56 85 LEU A O 1
ATOM 653 N N . ALA A 1 86 ? 39.212 -15.393 -33.084 1.00 63.72 86 ALA A N 1
ATOM 654 C CA . ALA A 1 86 ? 39.673 -16.312 -34.119 1.00 63.72 86 ALA A CA 1
ATOM 655 C C . ALA A 1 86 ? 38.697 -16.413 -35.311 1.00 63.72 86 ALA A C 1
ATOM 657 O O . ALA A 1 86 ? 39.130 -16.324 -36.457 1.00 63.72 86 ALA A O 1
ATOM 658 N N . GLU A 1 87 ? 37.387 -16.493 -35.069 1.00 62.88 87 GLU A N 1
ATOM 659 C CA . GLU A 1 87 ? 36.352 -16.568 -36.114 1.00 62.88 87 GLU A CA 1
ATOM 660 C C . GLU A 1 87 ? 36.225 -15.236 -36.877 1.00 62.88 87 GLU A C 1
ATOM 662 O O . GLU A 1 87 ? 36.136 -15.216 -38.111 1.00 62.88 87 GLU A O 1
ATOM 667 N N . LYS A 1 88 ? 36.336 -14.096 -36.170 1.00 64.62 88 LYS A N 1
ATOM 668 C CA . LYS A 1 88 ? 36.415 -12.757 -36.794 1.00 64.62 88 LYS A CA 1
ATOM 669 C C . LYS A 1 88 ? 37.671 -12.614 -37.674 1.00 64.62 88 LYS A C 1
ATOM 671 O O . LYS A 1 88 ? 37.613 -11.988 -38.739 1.00 64.62 88 LYS A O 1
ATOM 676 N N . ALA A 1 89 ? 38.803 -13.191 -37.259 1.00 68.38 89 ALA A N 1
ATOM 677 C CA . ALA A 1 89 ? 40.055 -13.184 -38.021 1.00 68.38 89 ALA A CA 1
ATOM 678 C C . ALA A 1 89 ? 40.000 -14.093 -39.262 1.00 68.38 89 ALA A C 1
ATOM 680 O O . ALA A 1 89 ? 40.527 -13.728 -40.319 1.00 68.38 89 ALA A O 1
ATOM 681 N N . GLU A 1 90 ? 39.313 -15.232 -39.177 1.00 65.94 90 GLU A N 1
ATOM 682 C CA . GLU A 1 90 ? 39.139 -16.157 -40.296 1.00 65.94 90 GLU A CA 1
ATOM 683 C C . GLU A 1 90 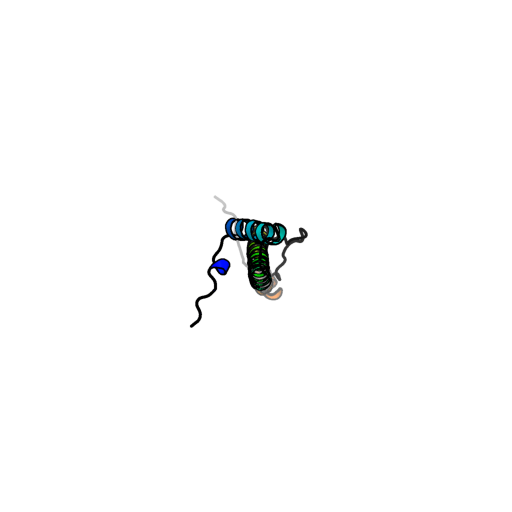? 38.230 -15.565 -41.386 1.00 65.94 90 GLU A C 1
ATOM 685 O O . GLU A 1 90 ? 38.582 -15.593 -42.567 1.00 65.94 90 GLU A O 1
ATOM 690 N N . HIS A 1 91 ? 37.127 -14.904 -41.008 1.00 64.81 91 HIS A N 1
ATOM 691 C CA . HIS A 1 91 ? 36.262 -14.165 -41.943 1.00 64.81 91 HIS A CA 1
ATOM 692 C C . HIS A 1 91 ? 37.003 -13.032 -42.676 1.00 64.81 91 HIS A C 1
ATOM 694 O O . HIS A 1 91 ? 36.807 -12.825 -43.878 1.00 64.81 91 HIS A O 1
ATOM 700 N N . ARG A 1 92 ? 37.895 -12.307 -41.982 1.00 66.38 92 ARG A N 1
ATOM 701 C CA . ARG A 1 92 ? 38.743 -11.268 -42.596 1.00 66.38 92 ARG A CA 1
ATOM 702 C C . ARG A 1 92 ? 39.772 -11.870 -43.557 1.00 66.38 92 ARG A C 1
ATOM 704 O O . ARG A 1 92 ? 40.026 -11.299 -44.616 1.00 66.38 92 ARG A O 1
ATOM 711 N N . SER A 1 93 ? 40.328 -13.025 -43.205 1.00 66.25 93 SER A N 1
ATOM 712 C CA . SER A 1 93 ? 41.312 -13.742 -44.021 1.00 66.25 93 SER A CA 1
ATOM 713 C C . SER A 1 93 ? 40.678 -14.312 -45.291 1.00 66.25 93 SER A C 1
ATOM 715 O O . SER A 1 93 ? 41.199 -14.084 -46.378 1.00 66.25 93 SER A O 1
ATOM 717 N N . ARG A 1 94 ? 39.486 -14.918 -45.197 1.00 62.72 94 ARG A N 1
ATOM 718 C CA . ARG A 1 94 ? 38.723 -15.415 -46.357 1.00 62.72 94 ARG A CA 1
ATOM 719 C C . ARG A 1 94 ? 38.332 -14.296 -47.329 1.00 62.72 94 ARG A C 1
ATOM 721 O O . ARG A 1 94 ? 38.417 -14.484 -48.537 1.00 62.72 94 ARG A O 1
ATOM 728 N N . ARG A 1 95 ? 38.000 -13.101 -46.821 1.00 59.88 95 ARG A N 1
ATOM 729 C CA . ARG A 1 95 ? 37.768 -11.900 -47.650 1.00 59.88 95 ARG A CA 1
ATOM 730 C C . ARG A 1 95 ? 39.019 -11.408 -48.385 1.00 59.88 95 ARG A C 1
ATOM 732 O O . ARG A 1 95 ? 38.885 -10.813 -49.446 1.00 59.88 95 ARG A O 1
ATOM 739 N N . ARG A 1 96 ? 40.217 -11.638 -47.837 1.00 61.12 96 ARG A N 1
ATOM 740 C CA . ARG A 1 96 ? 41.494 -11.235 -48.452 1.00 61.12 96 ARG A CA 1
ATOM 741 C C . ARG A 1 96 ? 42.022 -12.261 -49.465 1.00 61.12 96 ARG A C 1
ATOM 743 O O . ARG A 1 96 ? 42.871 -11.913 -50.275 1.00 61.12 96 ARG A O 1
ATOM 750 N N . SER A 1 97 ? 41.527 -13.498 -49.419 1.00 62.00 97 SER A N 1
ATOM 751 C CA . SER A 1 97 ? 42.008 -14.626 -50.231 1.00 62.00 97 SER A CA 1
ATOM 752 C C . SER A 1 97 ? 41.105 -15.006 -51.416 1.00 62.00 97 SER A C 1
ATOM 754 O O . SER A 1 97 ? 41.461 -15.916 -52.158 1.00 62.00 97 SER A O 1
ATOM 756 N N . ALA A 1 98 ? 39.960 -14.343 -51.624 1.00 54.16 98 ALA A N 1
ATOM 757 C CA . ALA A 1 98 ? 39.134 -14.552 -52.819 1.00 54.16 98 ALA A CA 1
ATOM 758 C C . ALA A 1 98 ? 39.799 -13.917 -54.066 1.00 54.16 98 ALA A C 1
ATOM 760 O O . ALA A 1 98 ? 40.121 -12.726 -54.025 1.00 54.16 98 ALA A O 1
ATOM 761 N N . PRO A 1 99 ? 40.007 -14.656 -55.176 1.00 59.41 99 PRO A N 1
ATOM 762 C CA . PRO A 1 99 ? 40.582 -14.099 -56.394 1.00 59.41 99 PRO A CA 1
ATOM 763 C C . PRO A 1 99 ? 39.499 -13.467 -57.287 1.00 59.41 99 PRO A C 1
ATOM 765 O O . PRO A 1 99 ? 38.503 -14.107 -57.605 1.00 59.41 99 PRO A O 1
ATOM 768 N N . GLY A 1 100 ? 39.750 -12.234 -57.739 1.00 58.78 100 GLY A N 1
ATOM 769 C CA . GLY A 1 100 ? 39.257 -11.693 -59.014 1.00 58.78 100 GLY A CA 1
ATOM 770 C C . GLY A 1 100 ? 37.814 -11.176 -59.075 1.00 58.78 100 GLY A C 1
ATOM 771 O O . GLY A 1 100 ? 36.903 -11.905 -59.445 1.00 58.78 100 GLY A O 1
ATOM 772 N N . ALA A 1 101 ? 37.635 -9.865 -58.886 1.00 52.81 101 ALA A N 1
ATOM 773 C CA . ALA A 1 101 ? 36.637 -9.109 -59.643 1.00 52.81 101 ALA A CA 1
ATOM 774 C C . ALA A 1 101 ? 37.389 -8.311 -60.719 1.00 52.81 101 ALA A C 1
ATOM 776 O O . ALA A 1 101 ? 37.994 -7.278 -60.436 1.00 52.81 101 ALA A O 1
ATOM 777 N N . THR A 1 102 ? 37.430 -8.843 -61.938 1.00 59.50 102 THR A N 1
ATOM 778 C CA . THR A 1 102 ? 37.870 -8.122 -63.138 1.00 59.50 102 THR A CA 1
ATOM 779 C C . THR A 1 102 ? 36.875 -6.987 -63.428 1.00 59.50 102 THR A C 1
ATOM 781 O O . THR A 1 102 ? 35.668 -7.223 -63.346 1.00 59.50 102 THR A O 1
ATOM 784 N N . PRO A 1 103 ? 37.323 -5.763 -63.763 1.00 58.03 103 PRO A N 1
ATOM 785 C CA . PRO A 1 103 ? 36.414 -4.694 -64.176 1.00 58.03 103 PRO A CA 1
ATOM 786 C C . PRO A 1 103 ? 35.788 -5.026 -65.546 1.00 58.03 103 PRO A C 1
ATOM 788 O O . PRO A 1 103 ? 36.476 -5.609 -66.390 1.00 58.03 103 PRO A O 1
ATOM 791 N N . PRO A 1 104 ? 34.513 -4.674 -65.806 1.00 50.19 104 PRO A N 1
ATOM 792 C CA . PRO A 1 104 ? 33.923 -4.849 -67.128 1.00 50.19 104 PRO A CA 1
ATOM 793 C C . PRO A 1 104 ? 34.509 -3.821 -68.109 1.00 50.19 104 PRO A C 1
ATOM 795 O O . PRO A 1 104 ? 34.499 -2.622 -67.838 1.00 50.19 104 PRO A O 1
ATOM 798 N N . ALA A 1 105 ? 35.010 -4.302 -69.248 1.00 48.25 105 ALA A N 1
ATOM 799 C CA . ALA A 1 105 ? 35.332 -3.495 -70.420 1.00 48.25 105 ALA A CA 1
ATOM 800 C C . ALA A 1 105 ? 34.332 -3.841 -71.532 1.00 48.25 105 ALA A C 1
ATOM 802 O O . ALA A 1 105 ? 34.232 -5.003 -71.931 1.00 48.25 105 ALA A O 1
ATOM 803 N N . GLY A 1 106 ? 33.595 -2.830 -71.989 1.00 49.69 106 GLY A N 1
ATOM 804 C CA . GLY A 1 106 ? 32.610 -2.883 -73.068 1.00 49.69 106 GLY A CA 1
ATOM 805 C C . GLY A 1 106 ? 31.924 -1.538 -73.197 1.00 49.69 106 GLY A C 1
ATOM 806 O O . GLY A 1 106 ? 31.059 -1.269 -72.338 1.00 49.69 106 GLY A O 1
#

Secondary structure (DSSP, 8-state):
-PPPPGGGG--HHHHHHHHHHHHHHHHH--S-HHHHHHHHHHHHHHHHHHHHHHHHHHHHHHHHHTB-TTS-B------GGGS-HHHHHHHHHHHHH----PPP--

Mean predicted aligned error: 13.98 Å

pLDDT: mean 81.36, std 17.73, range [37.03, 98.06]